Protein AF-A0A2E8F1A1-F1 (afdb_monomer)

pLDDT: mean 75.47, std 15.84, range [38.03, 94.19]

Structure (mmCIF, N/CA/C/O backbone):
data_AF-A0A2E8F1A1-F1
#
_entry.id   AF-A0A2E8F1A1-F1
#
loop_
_atom_site.group_PDB
_atom_site.id
_atom_site.type_symbol
_atom_site.label_atom_id
_atom_site.label_alt_id
_atom_site.label_comp_id
_atom_site.label_asym_id
_atom_site.label_entity_id
_atom_site.label_seq_id
_atom_site.pdbx_PDB_ins_code
_atom_site.Cartn_x
_atom_site.Cartn_y
_atom_site.Cartn_z
_atom_site.occupancy
_atom_site.B_iso_or_equiv
_atom_site.auth_seq_id
_atom_site.auth_comp_id
_atom_site.auth_asym_id
_atom_site.auth_atom_id
_atom_site.pdbx_PDB_model_num
ATOM 1 N N . MET A 1 1 ? 2.446 17.454 -1.932 1.00 48.09 1 MET A N 1
ATOM 2 C CA . MET A 1 1 ? 1.523 16.696 -2.803 1.00 48.09 1 MET A CA 1
ATOM 3 C C . MET A 1 1 ? 2.349 15.811 -3.716 1.00 48.09 1 MET A C 1
ATOM 5 O O . MET A 1 1 ? 3.146 16.348 -4.477 1.00 48.09 1 MET A O 1
ATOM 9 N N . ILE A 1 2 ? 2.208 14.488 -3.636 1.00 71.38 2 ILE A N 1
ATOM 10 C CA . ILE A 1 2 ? 2.856 13.612 -4.610 1.00 71.38 2 ILE A CA 1
ATOM 11 C C . ILE A 1 2 ? 2.017 13.597 -5.887 1.00 71.38 2 ILE A C 1
ATOM 13 O O . ILE A 1 2 ? 0.929 13.029 -5.930 1.00 71.38 2 ILE A O 1
ATOM 17 N N . LYS A 1 3 ? 2.524 14.282 -6.915 1.00 78.81 3 LYS A N 1
ATOM 18 C CA . LYS A 1 3 ? 1.825 14.510 -8.184 1.00 78.81 3 LYS A CA 1
ATOM 19 C C . LYS A 1 3 ? 1.466 13.197 -8.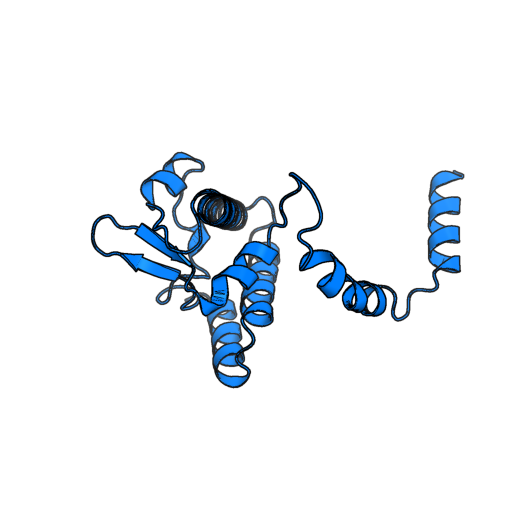895 1.00 78.81 3 LYS A C 1
ATOM 21 O O . LYS A 1 3 ? 0.325 13.023 -9.296 1.00 78.81 3 LYS A O 1
ATOM 26 N N . TYR A 1 4 ? 2.402 12.248 -8.950 1.00 82.19 4 TYR A N 1
ATOM 27 C CA . TYR A 1 4 ? 2.217 11.011 -9.712 1.00 82.19 4 TYR A CA 1
ATOM 28 C C . TYR A 1 4 ? 1.079 10.133 -9.176 1.00 82.19 4 TYR A C 1
ATOM 30 O O . TYR A 1 4 ? 0.279 9.619 -9.947 1.00 82.19 4 TYR A O 1
ATOM 38 N N . ALA A 1 5 ? 0.964 9.998 -7.854 1.00 85.50 5 ALA A N 1
ATOM 39 C CA . ALA A 1 5 ? -0.029 9.115 -7.253 1.00 85.50 5 ALA A CA 1
ATOM 40 C C . ALA A 1 5 ? -1.456 9.640 -7.498 1.00 85.50 5 ALA A C 1
ATOM 42 O O . ALA A 1 5 ? -2.363 8.880 -7.831 1.00 85.50 5 ALA A O 1
ATOM 43 N N . ARG A 1 6 ? -1.618 10.969 -7.493 1.00 86.31 6 ARG A N 1
ATOM 44 C CA . ARG A 1 6 ? -2.855 11.634 -7.915 1.00 86.31 6 ARG A CA 1
ATOM 45 C C . ARG 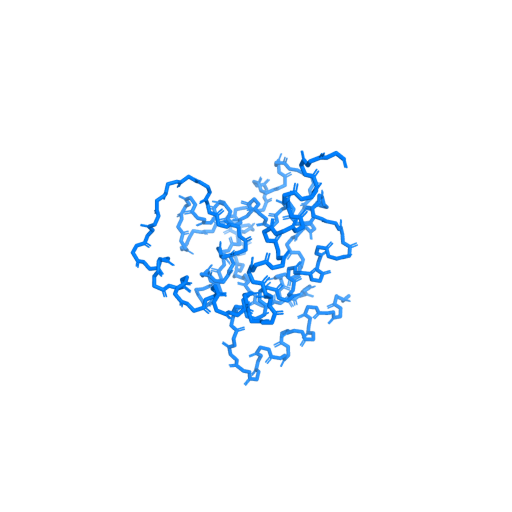A 1 6 ? -3.165 11.426 -9.395 1.00 86.31 6 ARG A C 1
ATOM 47 O O . ARG A 1 6 ? -4.320 11.193 -9.734 1.00 86.31 6 ARG A O 1
ATOM 54 N N . ASP A 1 7 ? -2.168 11.537 -10.266 1.00 88.75 7 ASP A N 1
ATOM 55 C CA . ASP A 1 7 ? -2.364 11.362 -11.709 1.00 88.75 7 ASP A CA 1
ATOM 56 C C . ASP A 1 7 ? -2.829 9.927 -12.026 1.00 88.75 7 ASP A C 1
ATOM 58 O O . ASP A 1 7 ? -3.775 9.727 -12.798 1.00 88.75 7 ASP A O 1
ATOM 62 N N . PHE A 1 8 ? -2.256 8.929 -11.345 1.00 89.69 8 PHE A N 1
ATOM 63 C CA . PHE A 1 8 ? -2.721 7.544 -11.432 1.00 89.69 8 PHE A CA 1
ATOM 64 C C . PHE A 1 8 ? -4.117 7.359 -10.831 1.00 89.69 8 PHE A C 1
ATOM 66 O O . PHE A 1 8 ? -4.954 6.708 -11.451 1.00 89.69 8 PHE A O 1
ATOM 73 N N . TRP A 1 9 ? -4.425 7.992 -9.694 1.00 89.69 9 TRP A N 1
ATOM 74 C CA . TRP A 1 9 ? -5.769 7.953 -9.104 1.00 89.69 9 TRP A CA 1
ATOM 75 C C . TRP A 1 9 ? -6.845 8.540 -10.028 1.00 89.69 9 TRP A C 1
ATOM 77 O O . TRP A 1 9 ? -7.931 7.982 -10.182 1.00 89.69 9 TRP A O 1
ATOM 87 N N . ASN A 1 10 ? -6.545 9.658 -10.688 1.00 88.56 10 ASN A N 1
ATOM 88 C CA . ASN A 1 10 ? -7.447 10.271 -11.661 1.00 88.56 10 ASN A CA 1
ATOM 89 C C . ASN A 1 10 ? -7.690 9.366 -12.876 1.00 88.56 10 ASN A C 1
ATOM 91 O O . ASN A 1 10 ? -8.755 9.433 -13.487 1.00 88.56 10 ASN A O 1
ATOM 95 N N . THR A 1 11 ? -6.706 8.540 -13.232 1.00 87.19 11 THR A N 1
ATOM 96 C CA . THR A 1 11 ? -6.842 7.530 -14.288 1.00 87.19 11 THR A CA 1
ATOM 97 C C . THR A 1 11 ? -7.717 6.371 -13.811 1.00 87.19 11 THR A C 1
ATOM 99 O O . THR A 1 11 ? -8.697 6.059 -14.481 1.00 87.19 11 THR A O 1
ATOM 102 N N . TYR A 1 12 ? -7.451 5.842 -12.611 1.00 89.00 12 TYR A N 1
ATOM 103 C CA . TYR A 1 12 ? -8.285 4.829 -11.951 1.00 89.00 12 TYR A CA 1
ATOM 104 C C . TYR A 1 12 ? -9.751 5.246 -11.860 1.00 89.00 12 TYR A C 1
ATOM 106 O O . TYR A 1 12 ? -10.652 4.475 -12.160 1.00 89.00 12 TYR A O 1
ATOM 114 N N . SER A 1 13 ? -10.006 6.505 -11.506 1.00 86.94 13 SER A N 1
ATOM 115 C CA . SER A 1 13 ? -11.368 7.026 -11.348 1.00 86.94 13 SER A CA 1
ATOM 116 C C . SER A 1 13 ? -12.169 7.019 -12.661 1.00 86.94 13 SER A C 1
ATOM 118 O O . SER A 1 13 ? -13.380 7.219 -12.635 1.00 86.94 13 SER A O 1
ATOM 120 N N . LYS A 1 14 ? -11.501 6.816 -13.806 1.00 88.12 14 LYS A N 1
ATOM 121 C CA . LYS A 1 14 ? -12.116 6.694 -15.133 1.00 88.12 14 LYS A CA 1
ATOM 122 C C . LYS A 1 14 ? -12.258 5.243 -15.593 1.00 88.12 14 LYS A C 1
ATOM 124 O O . LYS A 1 14 ? -13.255 4.937 -16.234 1.00 88.12 14 LYS A O 1
ATOM 129 N N . ASP A 1 15 ? -11.264 4.388 -15.334 1.00 89.75 15 ASP A N 1
ATOM 130 C CA . ASP A 1 15 ? -11.215 3.013 -15.860 1.00 89.75 15 ASP A CA 1
ATOM 131 C C . ASP A 1 15 ? -11.569 1.919 -14.834 1.00 89.75 15 ASP A C 1
ATOM 133 O O . ASP A 1 15 ? -11.934 0.814 -15.232 1.00 89.75 15 ASP A O 1
ATOM 137 N N . GLY A 1 16 ? -11.523 2.222 -13.534 1.00 88.81 16 GLY A N 1
ATOM 138 C CA . GLY A 1 16 ? -11.826 1.297 -12.442 1.00 88.81 16 GLY A CA 1
ATOM 139 C C . GLY A 1 16 ? -10.784 0.192 -12.241 1.00 88.81 16 GLY A C 1
ATOM 140 O O . GLY A 1 16 ? -11.063 -0.786 -11.547 1.00 88.81 16 GLY A O 1
ATOM 141 N N . ASP A 1 17 ? -9.589 0.305 -12.832 1.00 90.75 17 ASP A N 1
ATOM 142 C CA . ASP A 1 17 ? -8.577 -0.754 -12.769 1.00 90.75 17 ASP A CA 1
ATOM 143 C C . ASP A 1 17 ? -7.664 -0.608 -11.539 1.00 90.75 17 ASP A C 1
ATOM 145 O O . ASP A 1 17 ? -6.643 0.092 -11.543 1.00 90.75 17 ASP A O 1
ATOM 149 N N . ALA A 1 18 ? -8.034 -1.311 -10.468 1.00 90.62 18 ALA A N 1
ATOM 150 C CA . ALA A 1 18 ? -7.290 -1.346 -9.212 1.00 90.62 18 ALA A CA 1
ATOM 151 C C . ALA A 1 18 ? -5.851 -1.869 -9.378 1.00 90.62 18 ALA A C 1
ATOM 153 O O . ALA A 1 18 ? -4.940 -1.389 -8.701 1.00 90.62 18 ALA A O 1
ATOM 154 N N . TYR A 1 19 ? -5.621 -2.826 -10.285 1.00 90.25 19 TYR A N 1
ATOM 155 C CA . TYR A 1 19 ? -4.287 -3.377 -10.530 1.00 90.25 19 TYR A CA 1
ATOM 156 C C . TYR A 1 19 ? -3.391 -2.344 -11.181 1.00 90.25 19 TYR A C 1
ATOM 158 O O . TYR A 1 19 ? -2.277 -2.115 -10.719 1.00 90.25 19 TYR A O 1
ATOM 166 N N . LYS A 1 20 ? -3.893 -1.686 -12.222 1.00 89.12 20 LYS A N 1
ATOM 167 C CA . LYS A 1 20 ? -3.153 -0.640 -12.917 1.00 89.12 20 LYS A CA 1
ATOM 168 C C . LYS A 1 20 ? -2.781 0.503 -11.977 1.00 89.12 20 LYS A C 1
ATOM 170 O O . LYS A 1 20 ? -1.625 0.908 -11.962 1.00 89.12 20 LYS A O 1
ATOM 175 N N . LEU A 1 21 ? -3.715 0.970 -11.142 1.00 91.06 21 LEU A N 1
ATOM 176 C CA . LEU A 1 21 ? -3.426 1.989 -10.130 1.00 91.06 21 LEU A CA 1
ATOM 177 C C . LEU A 1 21 ? -2.285 1.559 -9.204 1.00 91.06 21 LEU A C 1
ATOM 179 O O . LEU A 1 21 ? -1.304 2.282 -9.042 1.00 91.06 21 LEU A O 1
ATOM 183 N N . VAL A 1 22 ? -2.438 0.394 -8.574 1.00 92.19 22 VAL A N 1
ATOM 184 C CA . VAL A 1 22 ? -1.512 -0.080 -7.545 1.00 92.19 22 VAL A CA 1
ATOM 185 C C . VAL A 1 22 ? -0.129 -0.362 -8.135 1.00 92.19 22 VAL A C 1
ATOM 187 O O . VAL A 1 22 ? 0.875 0.066 -7.573 1.00 92.19 22 VAL A O 1
ATOM 190 N N . HIS A 1 23 ? -0.045 -1.010 -9.295 1.00 89.94 23 HIS A N 1
ATOM 191 C CA . HIS A 1 23 ? 1.244 -1.275 -9.937 1.00 89.94 23 HIS A CA 1
ATOM 192 C C . HIS A 1 23 ? 1.924 0.018 -10.390 1.00 89.94 23 HIS A C 1
ATOM 194 O O . HIS A 1 23 ? 3.075 0.239 -10.033 1.00 89.94 23 HIS A O 1
ATOM 200 N N . SER A 1 24 ? 1.213 0.937 -11.051 1.00 89.62 24 SER A N 1
ATOM 201 C CA . SER A 1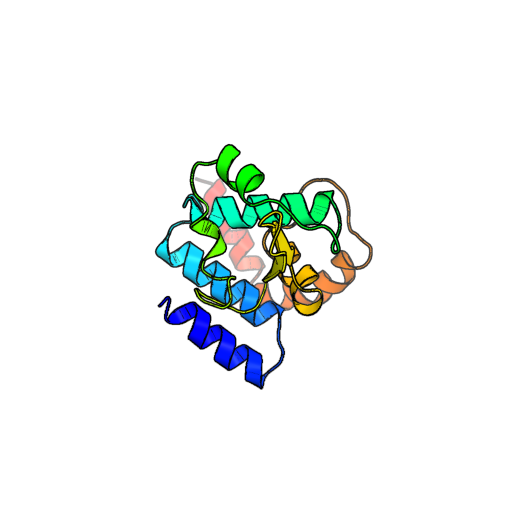 24 ? 1.822 2.190 -11.520 1.00 89.62 24 SER A CA 1
ATOM 202 C C . SER A 1 24 ? 2.294 3.103 -10.383 1.00 89.62 24 SER A C 1
ATOM 204 O O . SER A 1 24 ? 3.357 3.719 -10.476 1.00 89.62 24 SER A O 1
ATOM 206 N N . VAL A 1 25 ? 1.539 3.186 -9.281 1.00 90.69 25 VAL A N 1
ATOM 207 C CA . VAL A 1 25 ? 1.957 3.959 -8.100 1.00 90.69 25 VAL A CA 1
ATOM 208 C C . VAL A 1 25 ? 3.180 3.319 -7.434 1.00 90.69 25 VAL A C 1
ATOM 210 O O . VAL A 1 25 ? 4.089 4.043 -7.020 1.00 90.69 25 VAL A O 1
ATOM 213 N N . HIS A 1 26 ? 3.230 1.986 -7.345 1.00 89.06 26 HIS A N 1
ATOM 214 C CA . HIS A 1 26 ? 4.366 1.269 -6.770 1.00 89.06 26 HIS A CA 1
ATOM 215 C C . HIS A 1 26 ? 5.628 1.385 -7.638 1.00 89.06 26 HIS A C 1
ATOM 217 O O . HIS A 1 26 ? 6.690 1.722 -7.119 1.00 89.06 26 HIS A O 1
ATOM 223 N N . GLU A 1 27 ? 5.520 1.182 -8.951 1.00 88.69 27 GLU A N 1
ATOM 224 C CA . GLU A 1 27 ? 6.631 1.321 -9.903 1.00 88.69 27 GLU A CA 1
ATOM 225 C C . GLU A 1 27 ? 7.246 2.724 -9.853 1.00 88.69 27 GLU A C 1
ATOM 227 O O . GLU A 1 27 ? 8.464 2.877 -9.762 1.00 88.69 27 GLU A O 1
ATOM 232 N N . GLU A 1 28 ? 6.418 3.769 -9.844 1.00 88.69 28 GLU A N 1
ATOM 233 C CA . GLU A 1 28 ? 6.902 5.149 -9.778 1.00 88.69 28 GLU A CA 1
ATOM 234 C C . GLU A 1 28 ? 7.530 5.482 -8.415 1.00 88.69 28 GLU A C 1
ATOM 236 O O . GLU A 1 28 ? 8.492 6.256 -8.345 1.00 88.69 28 GLU A O 1
ATOM 241 N N . LEU A 1 29 ? 7.032 4.885 -7.327 1.00 85.38 29 LEU A N 1
ATOM 242 C CA . LEU A 1 29 ? 7.671 4.984 -6.018 1.00 85.38 29 LEU A CA 1
ATOM 243 C C . LEU A 1 29 ? 9.058 4.335 -6.034 1.00 85.38 29 LEU A C 1
ATOM 245 O O . LEU A 1 29 ? 10.024 4.968 -5.603 1.00 85.38 29 LEU A O 1
ATOM 249 N N . VAL A 1 30 ? 9.155 3.100 -6.527 1.00 85.12 30 VAL A N 1
ATOM 250 C CA . VAL A 1 30 ? 10.407 2.343 -6.641 1.00 85.12 30 VAL A CA 1
ATOM 251 C C . VAL A 1 30 ? 11.410 3.105 -7.501 1.00 85.12 30 VAL A C 1
ATOM 253 O O . VAL A 1 30 ? 12.547 3.313 -7.084 1.00 85.12 30 VAL A O 1
ATOM 256 N N . ARG A 1 31 ? 10.976 3.641 -8.645 1.00 85.25 31 ARG A N 1
ATOM 257 C CA . ARG A 1 31 ? 11.814 4.454 -9.537 1.00 85.25 31 ARG A CA 1
ATOM 258 C C . ARG A 1 31 ? 12.404 5.686 -8.844 1.00 85.25 31 ARG A C 1
ATOM 260 O O . ARG A 1 31 ? 13.507 6.109 -9.176 1.00 85.25 31 ARG A O 1
ATOM 267 N N . ARG A 1 32 ? 11.672 6.294 -7.903 1.00 83.88 32 ARG A N 1
ATOM 268 C CA . ARG A 1 32 ? 12.099 7.512 -7.187 1.00 83.88 32 ARG A CA 1
ATOM 269 C C . ARG A 1 32 ? 12.915 7.241 -5.934 1.00 83.88 32 ARG A C 1
ATOM 271 O O . ARG A 1 32 ? 13.779 8.043 -5.596 1.00 83.88 32 ARG A O 1
ATO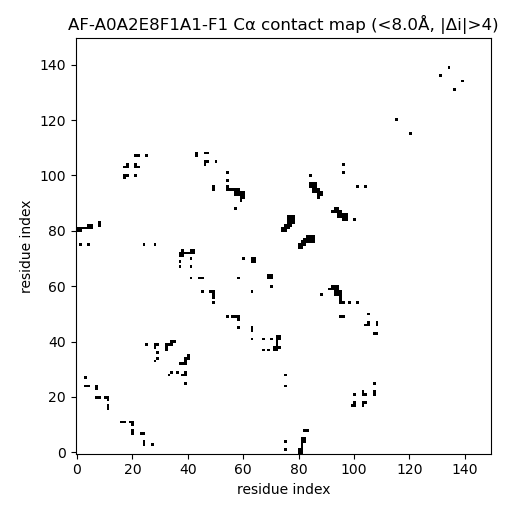M 278 N N . CYS A 1 33 ? 12.568 6.194 -5.196 1.00 78.44 33 CYS A N 1
ATOM 279 C CA . CYS A 1 33 ? 13.094 5.940 -3.857 1.00 78.44 33 CYS A CA 1
ATOM 280 C C . CYS A 1 33 ? 14.035 4.731 -3.793 1.00 78.44 33 CYS A C 1
ATOM 282 O O . CYS A 1 33 ? 14.635 4.511 -2.742 1.00 78.44 33 CYS A O 1
ATOM 284 N N . GLY A 1 34 ? 14.151 3.970 -4.881 1.00 77.31 34 GLY A N 1
ATOM 285 C CA . GLY A 1 34 ? 14.804 2.667 -4.915 1.00 77.31 34 GLY A CA 1
ATOM 286 C C . GLY A 1 34 ? 13.945 1.572 -4.277 1.00 77.31 34 GLY A C 1
ATOM 287 O O . GLY A 1 34 ? 13.144 1.833 -3.375 1.00 77.31 34 GLY A O 1
ATOM 288 N N . GLU A 1 35 ? 14.144 0.330 -4.720 1.00 72.62 35 GLU A N 1
ATOM 289 C CA . GLU A 1 35 ? 13.517 -0.866 -4.129 1.00 72.62 35 GLU A CA 1
ATOM 290 C C . GLU A 1 35 ? 13.887 -1.023 -2.649 1.00 72.62 35 GLU A C 1
ATOM 292 O O . GLU A 1 35 ? 13.063 -1.381 -1.810 1.00 72.62 35 GLU A O 1
ATOM 297 N N . ASP A 1 36 ? 15.114 -0.638 -2.299 1.00 72.31 36 ASP A N 1
ATOM 298 C CA . ASP A 1 36 ? 15.612 -0.665 -0.930 1.00 72.31 36 ASP A CA 1
ATOM 299 C C . ASP A 1 36 ? 15.180 0.523 -0.065 1.00 72.31 36 ASP A C 1
ATOM 301 O O . ASP A 1 36 ? 15.515 0.570 1.129 1.00 72.31 36 ASP A O 1
ATOM 305 N N . GLY A 1 37 ? 14.432 1.465 -0.640 1.00 72.44 37 GLY A N 1
ATOM 306 C CA . GLY A 1 37 ? 13.948 2.649 0.046 1.00 72.44 37 GLY A CA 1
ATOM 307 C C . GLY A 1 37 ? 13.014 2.306 1.207 1.00 72.44 37 GLY A C 1
ATOM 308 O O . GLY A 1 37 ? 12.224 1.360 1.157 1.00 72.44 37 GLY A O 1
ATOM 309 N N . LEU A 1 38 ? 13.047 3.135 2.256 1.00 75.19 38 LEU A N 1
ATOM 310 C CA . LEU A 1 38 ? 12.178 2.986 3.435 1.00 75.19 38 LEU A CA 1
ATOM 311 C C . LEU A 1 38 ? 10.690 2.912 3.060 1.00 75.19 38 LEU A C 1
ATOM 313 O O . LEU A 1 38 ? 9.915 2.244 3.740 1.00 75.19 38 LEU A O 1
ATOM 317 N N . ASN A 1 39 ? 10.301 3.566 1.961 1.00 78.31 39 ASN A N 1
ATOM 318 C CA . ASN A 1 39 ? 8.919 3.579 1.509 1.00 78.31 39 ASN A CA 1
ATOM 319 C C . ASN A 1 39 ? 8.472 2.230 0.940 1.00 78.31 39 ASN A C 1
ATOM 321 O O . ASN A 1 39 ? 7.466 1.692 1.396 1.00 78.31 39 ASN A O 1
ATOM 325 N N . ALA A 1 40 ? 9.245 1.663 0.011 1.00 78.12 40 ALA A N 1
ATOM 326 C CA . ALA A 1 40 ? 8.958 0.361 -0.586 1.00 78.12 40 ALA A CA 1
ATOM 327 C C . ALA A 1 40 ? 8.922 -0.741 0.487 1.00 78.12 40 ALA A C 1
ATOM 329 O O . ALA A 1 40 ? 7.942 -1.476 0.591 1.00 78.12 40 ALA A O 1
ATOM 330 N N . LYS A 1 41 ? 9.912 -0.754 1.391 1.00 78.81 41 LYS A N 1
ATOM 331 C CA . LYS A 1 41 ? 9.987 -1.710 2.512 1.00 78.81 41 LYS A CA 1
ATOM 332 C C . LYS A 1 41 ? 8.807 -1.613 3.482 1.00 78.81 41 LYS A C 1
ATOM 334 O O . LYS A 1 41 ? 8.354 -2.629 4.004 1.00 78.81 41 LYS A O 1
ATOM 339 N N . ALA A 1 42 ? 8.312 -0.407 3.757 1.00 81.44 42 ALA A N 1
ATOM 340 C CA . ALA A 1 42 ? 7.154 -0.229 4.631 1.00 81.44 42 ALA A CA 1
ATOM 341 C C . ALA A 1 42 ? 5.853 -0.715 3.975 1.00 81.44 42 ALA A C 1
ATOM 343 O O . ALA A 1 42 ? 5.013 -1.299 4.658 1.00 81.44 42 ALA A O 1
ATOM 344 N N . ILE A 1 43 ? 5.688 -0.498 2.665 1.00 86.69 43 ILE A N 1
ATOM 345 C CA . ILE A 1 43 ? 4.532 -1.002 1.909 1.00 86.69 43 ILE A CA 1
ATOM 346 C C . ILE A 1 43 ? 4.567 -2.527 1.869 1.00 86.69 43 ILE A C 1
ATOM 348 O O . ILE A 1 43 ? 3.558 -3.161 2.165 1.00 86.69 43 ILE A O 1
ATOM 352 N N . GLU A 1 44 ? 5.727 -3.113 1.579 1.00 85.88 44 GLU A N 1
ATOM 353 C CA . GLU A 1 44 ? 5.918 -4.561 1.597 1.00 85.88 44 GLU A CA 1
ATOM 354 C C . GLU A 1 44 ? 5.547 -5.161 2.957 1.00 85.88 44 GLU A C 1
ATOM 356 O O . GLU A 1 44 ? 4.746 -6.096 3.030 1.00 85.88 44 GLU A O 1
ATOM 361 N N . LEU A 1 45 ? 6.082 -4.603 4.050 1.00 84.50 45 LEU A N 1
ATOM 362 C CA . LEU A 1 45 ? 5.767 -5.054 5.404 1.00 84.50 45 LEU A CA 1
ATOM 363 C C . LEU A 1 45 ? 4.263 -4.973 5.684 1.00 84.50 45 LEU A C 1
ATOM 365 O O . LEU A 1 45 ? 3.678 -5.919 6.208 1.00 84.50 45 LEU A O 1
ATOM 369 N N . PHE A 1 46 ? 3.630 -3.862 5.310 1.00 87.62 46 PHE A N 1
ATOM 370 C CA . PHE A 1 46 ? 2.198 -3.673 5.494 1.00 87.62 46 PHE A CA 1
ATOM 371 C C . PHE A 1 46 ? 1.377 -4.710 4.714 1.00 87.62 46 PHE A C 1
ATOM 373 O O . PHE A 1 46 ? 0.464 -5.313 5.276 1.00 87.62 46 PHE A O 1
ATOM 380 N N . VAL A 1 47 ? 1.728 -4.983 3.453 1.00 89.38 47 VAL A N 1
ATOM 381 C CA . VAL A 1 47 ? 1.064 -6.014 2.638 1.00 89.38 47 VAL A CA 1
ATOM 382 C C . VAL A 1 47 ? 1.267 -7.408 3.233 1.00 89.38 47 VAL A C 1
ATOM 384 O O . VAL A 1 47 ? 0.316 -8.188 3.297 1.00 89.38 47 VAL A O 1
ATOM 387 N N . ARG A 1 48 ? 2.469 -7.727 3.728 1.00 86.44 48 ARG A N 1
ATOM 388 C CA . ARG A 1 48 ? 2.747 -9.005 4.406 1.00 86.44 48 ARG A CA 1
ATOM 389 C C . ARG A 1 48 ? 1.906 -9.170 5.676 1.00 86.44 48 ARG A C 1
ATOM 391 O O . ARG A 1 48 ? 1.309 -10.228 5.870 1.00 86.44 48 ARG A O 1
ATOM 398 N N . LEU A 1 49 ? 1.797 -8.127 6.503 1.00 86.50 49 LEU A N 1
ATOM 399 C CA . LEU A 1 49 ? 0.936 -8.126 7.692 1.00 86.50 49 LEU A CA 1
ATOM 400 C C . LEU A 1 49 ? -0.545 -8.296 7.315 1.00 86.50 49 LEU A C 1
ATOM 402 O O . LEU A 1 49 ? -1.245 -9.103 7.928 1.00 86.50 49 LEU A O 1
ATOM 406 N N . ALA A 1 50 ? -1.011 -7.601 6.274 1.00 89.12 50 ALA A N 1
ATOM 407 C CA . ALA A 1 50 ? -2.388 -7.699 5.785 1.00 89.12 50 ALA A CA 1
ATOM 408 C C . ALA A 1 50 ? -2.711 -9.085 5.206 1.00 89.12 50 ALA A C 1
ATOM 410 O O . ALA A 1 50 ? -3.837 -9.567 5.334 1.00 89.12 50 ALA A O 1
ATOM 411 N N . ARG A 1 51 ? -1.726 -9.750 4.591 1.00 86.38 51 ARG A N 1
ATOM 412 C CA . ARG A 1 51 ? -1.845 -11.139 4.136 1.00 86.38 51 ARG A CA 1
ATOM 413 C C . ARG A 1 51 ? -1.949 -12.101 5.316 1.00 86.38 51 ARG A C 1
ATOM 415 O O . ARG A 1 51 ? -2.857 -12.922 5.341 1.00 86.38 51 ARG A O 1
ATOM 422 N N . GLY A 1 52 ? -1.050 -11.987 6.294 1.00 83.75 52 GLY A N 1
ATOM 423 C CA . GLY A 1 52 ? -1.009 -12.896 7.445 1.00 83.75 52 GLY A CA 1
ATOM 424 C C . GLY A 1 52 ? -2.229 -12.788 8.366 1.00 83.75 52 GLY A C 1
ATOM 425 O O . GLY A 1 52 ? -2.638 -13.781 8.957 1.00 83.75 52 GLY A O 1
ATOM 426 N N . ARG A 1 53 ? -2.826 -11.596 8.477 1.00 83.44 53 ARG A N 1
ATOM 427 C CA . ARG A 1 53 ? -3.970 -11.325 9.370 1.00 83.44 53 ARG A CA 1
ATOM 428 C C . ARG A 1 53 ? -5.330 -11.318 8.680 1.00 83.44 53 ARG A C 1
ATOM 430 O O . ARG A 1 53 ? -6.351 -11.228 9.359 1.00 83.44 53 ARG A O 1
ATOM 437 N N . GLY A 1 54 ? -5.349 -11.370 7.352 1.00 81.31 54 GLY A N 1
ATOM 438 C CA . GLY A 1 54 ? -6.565 -11.326 6.550 1.00 81.31 54 GLY A CA 1
ATOM 439 C C . GLY A 1 54 ? -7.077 -9.915 6.240 1.00 81.31 54 GLY A C 1
ATOM 440 O O . GLY A 1 54 ? -6.787 -8.930 6.919 1.00 81.31 54 GLY A O 1
ATOM 441 N N . GLN A 1 55 ? -7.890 -9.842 5.185 1.00 84.62 55 GLN A N 1
ATOM 442 C CA . GLN A 1 55 ? -8.357 -8.616 4.522 1.00 84.62 55 GLN A CA 1
ATOM 443 C C . GLN A 1 55 ? -9.086 -7.611 5.421 1.00 84.62 55 GLN A C 1
ATOM 445 O O . GLN A 1 55 ? -9.040 -6.405 5.180 1.00 84.62 55 GLN A O 1
ATOM 450 N N . LYS A 1 56 ? -9.787 -8.089 6.449 1.00 88.00 56 LYS A N 1
ATOM 451 C CA . LYS A 1 56 ? -10.620 -7.239 7.312 1.00 88.00 56 LYS A CA 1
ATOM 452 C C . LYS A 1 56 ? -9.865 -6.662 8.507 1.00 88.00 56 LYS A C 1
ATOM 454 O O . LYS A 1 56 ? -10.441 -5.888 9.266 1.00 88.00 56 LYS A O 1
ATOM 459 N N . THR A 1 57 ? -8.594 -7.011 8.667 1.00 87.62 57 THR A N 1
ATOM 460 C CA . THR A 1 57 ? -7.832 -6.647 9.856 1.00 87.62 57 THR A CA 1
ATOM 461 C C . THR A 1 57 ? -7.167 -5.285 9.695 1.00 87.62 57 THR A C 1
ATOM 463 O O . THR A 1 57 ? -6.468 -5.022 8.717 1.00 87.62 57 THR A O 1
ATOM 466 N N . TYR A 1 58 ? -7.364 -4.424 10.691 1.00 90.44 58 TYR A N 1
ATOM 467 C CA . TYR A 1 58 ? -6.648 -3.161 10.810 1.00 90.44 58 TYR A CA 1
ATOM 468 C C . TYR A 1 58 ? -5.246 -3.392 11.387 1.00 90.44 58 TYR A C 1
ATOM 470 O O . TYR A 1 58 ? -5.061 -4.154 12.335 1.00 90.44 58 TYR A O 1
ATOM 478 N N . ILE A 1 59 ? -4.254 -2.723 10.806 1.00 88.19 59 ILE A N 1
ATOM 479 C CA . ILE A 1 59 ? -2.849 -2.789 11.209 1.00 88.19 59 ILE A CA 1
ATOM 480 C C . ILE A 1 59 ? -2.471 -1.454 11.841 1.00 88.19 59 ILE A C 1
ATOM 482 O O . ILE A 1 59 ? -2.621 -0.397 11.218 1.00 88.19 59 ILE A O 1
ATOM 486 N N . ASP A 1 60 ? -1.994 -1.500 13.084 1.00 85.12 60 ASP A N 1
ATOM 487 C CA . ASP A 1 60 ? -1.553 -0.311 13.808 1.00 85.12 60 ASP A CA 1
ATOM 488 C C . ASP A 1 60 ? -0.275 0.259 13.171 1.00 85.12 60 ASP A C 1
ATOM 490 O O . ASP A 1 60 ? 0.680 -0.458 12.867 1.00 85.12 60 ASP A O 1
ATOM 494 N N . MET A 1 61 ? -0.235 1.579 12.979 1.00 73.94 61 MET A N 1
ATOM 495 C CA . MET A 1 61 ? 0.962 2.248 12.473 1.00 73.94 61 MET A CA 1
ATOM 496 C C . MET A 1 61 ? 2.172 2.122 13.397 1.00 73.94 61 MET A C 1
ATOM 498 O O . MET A 1 61 ? 3.297 2.184 12.908 1.00 73.94 61 MET A O 1
ATOM 502 N N . VAL A 1 62 ? 1.976 1.994 14.708 1.00 70.56 62 VAL A N 1
ATOM 503 C CA . VAL A 1 62 ? 3.063 1.798 15.673 1.00 70.56 62 VAL A CA 1
ATOM 504 C C . VAL A 1 62 ? 3.823 0.513 15.354 1.00 70.56 62 VAL A C 1
ATOM 506 O O . VAL A 1 62 ? 5.051 0.529 15.354 1.00 70.56 62 VAL A O 1
ATOM 509 N N . GLU A 1 63 ? 3.118 -0.549 14.969 1.00 69.50 63 GLU A N 1
ATOM 510 C CA . GLU A 1 63 ? 3.725 -1.820 14.574 1.00 69.50 63 GLU A CA 1
ATOM 511 C C . GLU A 1 63 ? 4.582 -1.668 13.308 1.00 69.50 63 GLU A C 1
ATOM 513 O O . GLU A 1 63 ? 5.727 -2.114 13.260 1.00 69.50 63 GLU A O 1
ATOM 518 N N . VAL A 1 64 ? 4.079 -0.928 12.315 1.00 67.88 64 VAL A N 1
ATOM 519 C CA . VAL A 1 64 ? 4.827 -0.630 11.083 1.00 67.88 64 VAL A CA 1
ATOM 520 C C . VAL A 1 64 ? 6.060 0.245 11.372 1.00 67.88 64 VAL A C 1
ATOM 522 O O . VAL A 1 64 ? 7.118 0.047 10.771 1.00 67.88 64 VAL A O 1
ATOM 525 N N . LYS A 1 65 ? 5.966 1.198 12.318 1.00 65.19 65 LYS A N 1
ATOM 526 C CA . LYS A 1 65 ? 7.100 2.050 12.735 1.00 65.19 65 LYS A CA 1
ATOM 527 C C . LYS A 1 65 ? 8.190 1.266 13.448 1.00 65.19 65 LYS A C 1
ATOM 529 O O . LYS A 1 65 ? 9.365 1.506 13.171 1.00 65.19 65 LYS A O 1
ATOM 534 N N . GLN A 1 66 ? 7.806 0.383 14.369 1.00 56.72 66 GLN A N 1
ATOM 535 C CA . GLN A 1 66 ? 8.734 -0.352 15.228 1.00 56.72 66 GLN A CA 1
ATOM 536 C C . GLN A 1 66 ? 9.659 -1.276 14.431 1.00 56.72 66 GLN A C 1
ATOM 538 O O . GLN A 1 66 ? 10.774 -1.533 14.870 1.00 56.72 66 GLN A O 1
ATOM 543 N N . SER A 1 67 ? 9.253 -1.714 13.234 1.00 54.50 67 SER A N 1
ATOM 544 C CA . SER A 1 67 ? 10.100 -2.567 12.401 1.00 54.50 67 SER A CA 1
ATOM 545 C C . SER A 1 67 ? 11.197 -1.826 11.619 1.00 54.50 67 SER A C 1
ATOM 547 O O . SER A 1 67 ? 12.258 -2.419 11.447 1.00 54.50 67 SER A O 1
ATOM 549 N N . LYS A 1 68 ? 10.995 -0.586 11.116 1.00 53.00 68 LYS A N 1
ATOM 550 C CA . LYS A 1 68 ? 11.983 0.101 10.227 1.00 53.00 68 LYS A CA 1
ATOM 551 C C . LYS A 1 68 ? 12.033 1.648 10.264 1.00 53.00 68 LYS A C 1
ATOM 553 O O . LYS A 1 68 ? 12.653 2.256 9.396 1.00 53.00 68 LYS A O 1
ATOM 558 N N . GLY A 1 69 ? 11.441 2.312 11.261 1.00 46.78 69 GLY A N 1
ATOM 559 C CA . GLY A 1 69 ? 11.806 3.698 11.607 1.00 46.78 69 GLY A CA 1
ATOM 560 C C . GLY A 1 69 ? 11.011 4.850 10.975 1.00 46.78 69 GLY A C 1
ATOM 561 O O . GLY A 1 69 ? 11.328 6.002 11.258 1.00 46.78 69 GLY A O 1
ATOM 562 N N . THR A 1 70 ? 9.961 4.625 10.169 1.00 50.09 70 THR A N 1
ATOM 563 C CA . THR A 1 70 ? 9.080 5.734 9.727 1.00 50.09 70 THR A CA 1
ATOM 564 C C . THR A 1 70 ? 7.746 5.272 9.118 1.00 50.09 70 THR A C 1
ATOM 566 O O . THR A 1 70 ? 7.685 4.302 8.372 1.00 50.09 70 THR A O 1
ATOM 569 N N . THR A 1 71 ? 6.657 6.007 9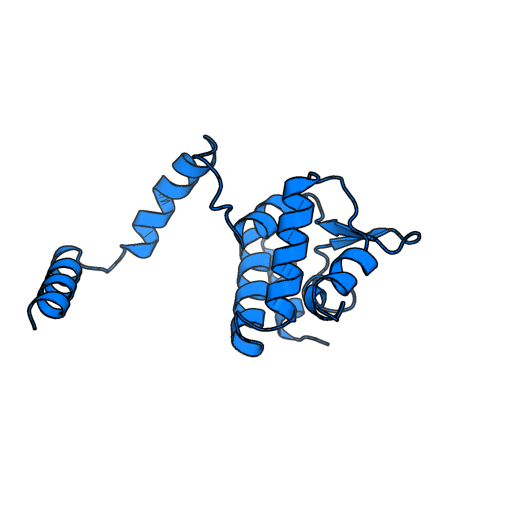.404 1.00 51.09 71 THR A N 1
ATOM 570 C CA . THR A 1 71 ? 5.331 5.870 8.748 1.00 51.09 71 THR A CA 1
ATOM 571 C C . THR A 1 71 ? 5.251 6.500 7.366 1.00 51.09 71 THR A C 1
ATOM 573 O O . THR A 1 71 ? 4.215 6.399 6.712 1.00 51.09 71 THR A O 1
ATOM 576 N N . GLY A 1 72 ? 6.314 7.180 6.931 1.00 57.56 72 GLY A N 1
ATOM 577 C CA . GLY A 1 72 ? 6.373 7.864 5.646 1.00 57.56 72 GLY A CA 1
ATOM 578 C C . GLY A 1 72 ? 6.106 6.928 4.474 1.00 57.56 72 GLY A C 1
ATOM 579 O O . GLY A 1 72 ? 5.544 7.367 3.485 1.00 57.56 72 GLY A O 1
ATOM 580 N N . GLY A 1 73 ? 6.387 5.631 4.599 1.00 66.25 73 GLY A N 1
ATOM 581 C CA . GLY A 1 73 ? 6.311 4.719 3.464 1.00 66.25 73 GLY A CA 1
ATOM 582 C C . GLY A 1 73 ? 4.937 4.432 2.879 1.00 66.25 73 GLY A C 1
ATOM 583 O O . GLY A 1 73 ? 4.849 4.121 1.697 1.00 66.25 73 GLY A O 1
ATOM 584 N N . LEU A 1 74 ? 3.859 4.616 3.643 1.00 77.06 74 LEU A N 1
ATOM 585 C CA . LEU A 1 74 ? 2.497 4.433 3.128 1.00 77.06 74 LEU A CA 1
ATOM 586 C C . LEU A 1 74 ? 1.944 5.680 2.427 1.00 77.06 74 LEU A C 1
ATOM 588 O O . LEU A 1 74 ? 0.794 5.663 1.993 1.00 77.06 74 LEU A O 1
ATOM 592 N N . TYR A 1 75 ? 2.731 6.757 2.309 1.00 77.25 75 TYR A N 1
ATOM 593 C CA . TYR A 1 75 ? 2.261 8.025 1.751 1.00 77.25 75 TYR A CA 1
ATOM 594 C C . TYR A 1 75 ? 1.531 7.887 0.403 1.00 77.25 75 TYR A C 1
ATOM 596 O O . TYR A 1 75 ? 0.512 8.566 0.255 1.00 77.25 75 TYR A O 1
ATOM 604 N N . PRO A 1 76 ? 1.963 7.038 -0.565 1.00 82.44 76 PRO A N 1
ATOM 605 C CA . PRO A 1 76 ? 1.317 6.989 -1.874 1.00 82.44 76 PRO A CA 1
ATOM 606 C C . PRO A 1 76 ? -0.109 6.433 -1.811 1.00 82.44 76 PRO A C 1
ATOM 608 O O . PRO A 1 76 ? -0.843 6.549 -2.781 1.00 82.44 76 PRO A O 1
ATOM 611 N N . TRP A 1 77 ? -0.505 5.846 -0.680 1.00 88.38 77 TRP A N 1
ATOM 612 C CA . TRP A 1 77 ? -1.752 5.098 -0.507 1.00 88.38 77 TRP A CA 1
ATOM 613 C C . TRP A 1 77 ? -2.736 5.752 0.460 1.00 88.38 77 TRP A C 1
ATOM 615 O O . TRP A 1 77 ? -3.813 5.210 0.710 1.00 88.38 77 TRP A O 1
ATOM 625 N N . LEU A 1 78 ? -2.356 6.889 1.048 1.00 81.88 78 LEU A N 1
ATOM 626 C CA . LEU A 1 78 ? -3.204 7.651 1.958 1.00 81.88 78 LEU A CA 1
ATOM 627 C C . LEU A 1 78 ? -3.943 8.739 1.183 1.00 81.88 78 LEU A C 1
ATOM 629 O O . LEU A 1 78 ? -3.313 9.486 0.444 1.00 81.88 78 LEU A O 1
ATOM 633 N N . LYS A 1 79 ? -5.254 8.886 1.400 1.00 73.62 79 LYS A N 1
ATOM 634 C CA . LYS A 1 79 ? -6.116 9.834 0.667 1.00 73.62 79 LYS A CA 1
ATOM 635 C C . LYS A 1 79 ? -5.561 11.262 0.604 1.00 73.62 79 LYS A C 1
ATOM 637 O O . LYS A 1 79 ? -5.592 11.903 -0.440 1.00 73.62 79 LYS A O 1
ATOM 642 N N . GLU A 1 80 ? -5.024 11.750 1.719 1.00 72.38 80 GLU A N 1
ATOM 643 C CA . GLU A 1 80 ? -4.419 13.086 1.817 1.00 72.38 80 GLU A CA 1
ATOM 644 C C . GLU A 1 80 ? -3.057 13.196 1.097 1.00 72.38 80 GLU A C 1
ATOM 646 O O . GLU A 1 80 ? -2.621 14.299 0.765 1.00 72.38 80 GLU A O 1
ATOM 651 N N . TRP A 1 81 ? -2.380 12.072 0.833 1.00 69.06 81 TRP A N 1
ATOM 652 C CA . TRP A 1 81 ? -0.958 12.034 0.469 1.00 69.06 81 TRP A CA 1
ATOM 653 C C . TRP A 1 81 ? -0.615 11.254 -0.811 1.00 69.06 81 TRP A C 1
ATOM 655 O O . TRP A 1 81 ? 0.486 11.458 -1.326 1.00 69.06 81 TRP A O 1
ATOM 665 N N . GLY A 1 82 ? -1.519 10.454 -1.390 1.00 70.62 82 GLY A N 1
ATOM 666 C CA . GLY A 1 82 ? -1.205 9.705 -2.607 1.00 70.62 82 GLY A CA 1
ATOM 667 C C . GLY A 1 82 ? -2.341 8.969 -3.325 1.00 70.62 82 GLY A C 1
ATOM 668 O O . GLY A 1 82 ? -2.422 9.093 -4.539 1.00 70.62 82 GLY A O 1
ATOM 669 N N . ALA A 1 83 ? -3.243 8.269 -2.642 1.00 80.56 83 ALA A N 1
ATOM 670 C CA . ALA A 1 83 ? -4.390 7.590 -3.260 1.00 80.56 83 ALA A CA 1
ATOM 671 C C . ALA A 1 83 ? -5.383 7.190 -2.166 1.00 80.56 83 ALA A C 1
ATOM 673 O O . ALA A 1 83 ? -4.998 7.092 -1.006 1.00 80.56 83 ALA A O 1
ATOM 674 N N . ASP A 1 84 ? -6.651 6.945 -2.488 1.00 88.06 84 ASP A N 1
ATOM 675 C CA . ASP A 1 84 ? -7.640 6.519 -1.489 1.00 88.06 84 ASP A CA 1
ATOM 676 C C . ASP A 1 84 ? -7.724 4.985 -1.416 1.00 88.06 84 ASP A C 1
ATOM 678 O O . ASP A 1 84 ? -8.784 4.404 -1.629 1.00 88.06 84 ASP A O 1
ATOM 682 N N . VAL A 1 85 ? -6.581 4.334 -1.166 1.00 91.56 85 VAL A N 1
ATOM 683 C CA . VAL A 1 85 ? -6.429 2.865 -1.211 1.00 91.56 85 VAL A CA 1
ATOM 684 C C . VAL A 1 85 ? -6.575 2.211 0.167 1.00 91.56 85 VAL A C 1
ATOM 686 O O . VAL A 1 85 ? -6.974 1.049 0.280 1.00 91.56 85 VAL A O 1
ATOM 689 N N . LEU A 1 86 ? -6.280 2.958 1.232 1.00 91.44 86 LEU A N 1
ATOM 690 C CA . LEU A 1 86 ? -6.360 2.489 2.614 1.00 91.44 86 LEU A CA 1
ATOM 691 C C . LEU A 1 86 ? -7.562 3.096 3.343 1.00 91.44 86 LEU A C 1
ATOM 693 O O . LEU A 1 86 ? -7.819 4.295 3.245 1.00 91.44 86 LEU A O 1
ATOM 697 N N . GLU A 1 87 ? -8.242 2.293 4.156 1.00 90.56 87 GLU A N 1
ATOM 698 C CA . GLU A 1 87 ? -9.200 2.787 5.145 1.00 90.56 87 GLU A CA 1
ATOM 699 C C . GLU A 1 87 ? -8.498 3.051 6.467 1.00 90.56 87 GLU A C 1
ATOM 701 O O . GLU A 1 87 ? -7.704 2.236 6.940 1.00 90.56 87 GLU A O 1
ATOM 706 N N . ARG A 1 88 ? -8.834 4.179 7.090 1.00 88.00 88 ARG A N 1
ATOM 707 C CA . ARG A 1 88 ? -8.292 4.587 8.383 1.00 88.00 88 ARG A CA 1
ATOM 708 C C . ARG A 1 88 ? -9.312 4.345 9.490 1.00 88.00 88 ARG A C 1
ATOM 710 O O . ARG A 1 88 ? -10.431 4.842 9.415 1.00 88.00 88 ARG A O 1
ATOM 717 N N . GLN A 1 89 ? -8.876 3.695 10.561 1.00 87.44 89 GLN A N 1
ATOM 718 C CA . GLN A 1 89 ? -9.548 3.697 11.855 1.00 87.44 89 GLN A CA 1
ATOM 719 C C . GLN A 1 89 ? -8.989 4.839 12.715 1.00 87.44 89 GLN A C 1
ATOM 721 O O . GLN A 1 89 ? -7.782 5.098 12.728 1.00 87.44 89 GLN A O 1
ATOM 726 N N . ALA A 1 90 ? -9.872 5.586 13.383 1.00 75.88 90 ALA A N 1
ATOM 727 C CA . ALA A 1 90 ? -9.480 6.782 14.126 1.00 75.88 90 ALA A CA 1
ATOM 728 C C . ALA A 1 90 ? -8.737 6.454 15.433 1.00 75.88 90 ALA A C 1
ATOM 730 O O . ALA A 1 90 ? -7.738 7.111 15.728 1.00 75.88 90 ALA A O 1
ATOM 731 N N . VAL A 1 91 ? -9.205 5.451 16.188 1.00 79.62 91 VAL A N 1
ATOM 732 C CA . VAL A 1 91 ? -8.631 5.036 17.479 1.00 79.62 91 VAL A CA 1
ATOM 733 C C . VAL A 1 91 ? -8.735 3.503 17.632 1.00 79.62 91 VAL A C 1
ATOM 735 O O . VAL A 1 91 ? -9.856 2.994 17.600 1.00 79.62 91 VAL A O 1
ATOM 738 N N . PRO A 1 92 ? -7.610 2.771 17.796 1.00 77.19 92 PRO A N 1
ATOM 739 C CA . PRO A 1 92 ? -6.237 3.237 17.577 1.00 77.19 92 PRO A CA 1
ATOM 740 C C . PRO A 1 92 ? -6.019 3.648 16.111 1.00 77.19 92 PRO A C 1
ATOM 742 O O . PRO A 1 92 ? -6.820 3.325 15.232 1.00 77.19 92 PRO A O 1
ATOM 745 N N . LYS A 1 93 ? -4.948 4.405 15.839 1.00 81.19 93 LYS A N 1
ATOM 746 C CA . LYS A 1 93 ? -4.636 4.868 14.479 1.00 81.19 93 LYS A CA 1
ATOM 747 C C . LYS A 1 93 ? -4.118 3.697 13.642 1.00 81.19 93 LYS A C 1
ATOM 749 O O . LYS A 1 93 ? -2.912 3.474 13.536 1.00 81.19 93 LYS A O 1
ATOM 754 N N . ALA A 1 94 ? -5.049 2.984 13.030 1.00 87.75 94 ALA A N 1
ATOM 755 C CA . ALA A 1 94 ? -4.785 1.777 12.272 1.00 87.75 94 ALA A CA 1
ATOM 756 C C . ALA A 1 94 ? -5.332 1.885 10.847 1.00 87.75 94 ALA A C 1
ATOM 758 O O . ALA A 1 94 ? -6.226 2.687 10.559 1.00 87.75 94 ALA A O 1
ATOM 759 N N . TYR A 1 95 ? -4.766 1.089 9.946 1.00 89.81 95 TYR A N 1
ATOM 760 C CA . TYR A 1 95 ? -5.113 1.101 8.531 1.00 89.81 95 TYR A CA 1
ATOM 761 C C . TYR A 1 95 ? -5.393 -0.308 8.040 1.00 89.81 95 TYR A C 1
ATOM 763 O O . TYR A 1 95 ? -4.700 -1.247 8.424 1.00 89.81 95 TYR A O 1
ATOM 771 N N . ARG A 1 96 ? -6.369 -0.445 7.147 1.00 92.25 96 ARG A N 1
ATOM 772 C CA . ARG A 1 96 ? -6.548 -1.653 6.336 1.00 92.25 96 ARG A CA 1
ATOM 773 C C . ARG A 1 96 ? -6.576 -1.280 4.863 1.00 92.25 96 ARG A C 1
ATOM 775 O O . ARG A 1 96 ? -6.908 -0.148 4.518 1.00 92.25 96 ARG A O 1
ATOM 782 N N . ILE A 1 97 ? -6.235 -2.222 3.996 1.00 93.69 97 ILE A N 1
ATOM 783 C CA . ILE A 1 97 ? -6.427 -2.053 2.553 1.00 93.69 97 ILE A CA 1
ATOM 784 C C . ILE A 1 97 ? -7.933 -2.131 2.289 1.00 93.69 97 ILE A C 1
ATOM 786 O O . ILE A 1 97 ? -8.594 -3.022 2.828 1.00 93.69 97 ILE A O 1
ATOM 790 N N . LYS A 1 98 ? -8.487 -1.207 1.497 1.00 94.19 98 LYS A N 1
ATOM 791 C CA . LYS A 1 98 ? -9.886 -1.320 1.066 1.00 94.19 98 LYS A CA 1
ATOM 792 C C . LYS A 1 98 ? -10.088 -2.608 0.285 1.00 94.19 98 LYS A C 1
ATOM 794 O O . LYS A 1 98 ? -9.183 -3.080 -0.403 1.00 94.19 98 LYS A O 1
ATOM 799 N N . ASP A 1 99 ? -11.303 -3.136 0.343 1.00 92.88 99 ASP A N 1
ATOM 800 C CA . ASP A 1 99 ? -11.606 -4.425 -0.270 1.00 92.88 99 ASP A CA 1
ATOM 801 C C . ASP A 1 99 ? -11.302 -4.434 -1.779 1.00 92.88 99 ASP A C 1
ATOM 803 O O . ASP A 1 99 ? -10.700 -5.385 -2.269 1.00 92.88 99 ASP A O 1
ATOM 807 N N . GLU A 1 100 ? -11.623 -3.339 -2.476 1.00 92.69 100 GLU A N 1
ATOM 808 C CA . GLU A 1 100 ? -11.406 -3.156 -3.921 1.00 92.69 100 GLU A CA 1
ATOM 809 C C . GLU A 1 100 ? -9.923 -3.212 -4.343 1.00 92.69 100 GLU A C 1
ATOM 811 O O . GLU A 1 100 ? -9.613 -3.592 -5.470 1.00 92.69 100 GLU A O 1
ATOM 816 N N . PHE A 1 101 ? -8.994 -2.883 -3.438 1.00 93.94 101 PHE A N 1
ATOM 817 C CA . PHE A 1 101 ? -7.556 -2.849 -3.726 1.00 93.94 101 PHE A CA 1
ATOM 818 C C . PHE A 1 101 ? -6.783 -4.005 -3.093 1.00 93.94 101 PHE A C 1
ATOM 820 O O . PHE A 1 101 ? -5.570 -4.095 -3.289 1.00 93.94 101 PHE A O 1
ATOM 827 N N . TYR A 1 102 ? -7.440 -4.883 -2.328 1.00 92.25 102 TYR A N 1
ATOM 828 C CA . TYR A 1 102 ? -6.754 -5.911 -1.545 1.00 92.25 102 TYR A CA 1
ATOM 829 C C . TYR A 1 102 ? -5.907 -6.830 -2.429 1.00 92.25 102 TYR A C 1
ATOM 831 O O . TYR A 1 102 ? -4.687 -6.900 -2.266 1.00 92.25 102 TYR A O 1
ATOM 839 N N . ASP A 1 103 ? -6.522 -7.454 -3.432 1.00 90.12 103 ASP A N 1
ATOM 840 C CA . ASP A 1 103 ? -5.814 -8.385 -4.312 1.00 90.12 103 ASP A CA 1
ATOM 841 C C . ASP A 1 103 ? -4.770 -7.685 -5.195 1.00 90.12 103 ASP A C 1
ATOM 843 O O . ASP A 1 103 ? -3.781 -8.303 -5.596 1.00 90.12 103 ASP A O 1
ATOM 847 N N . ALA A 1 104 ? -4.976 -6.404 -5.513 1.00 91.75 104 ALA A N 1
ATOM 848 C CA . ALA A 1 104 ? -4.015 -5.596 -6.257 1.00 91.75 104 ALA A CA 1
ATOM 849 C C . ALA A 1 104 ? -2.765 -5.316 -5.410 1.00 91.75 104 ALA A C 1
ATOM 851 O O . ALA A 1 104 ? -1.648 -5.578 -5.852 1.00 91.75 104 ALA A O 1
ATOM 852 N N . MET A 1 105 ? -2.942 -4.896 -4.159 1.00 92.50 105 MET A N 1
ATOM 853 C CA . MET A 1 105 ? -1.847 -4.670 -3.213 1.00 92.50 105 MET A CA 1
ATOM 854 C C . MET A 1 105 ? -1.088 -5.959 -2.890 1.00 92.50 105 MET A C 1
ATOM 856 O O . MET A 1 105 ? 0.140 -5.954 -2.852 1.00 92.50 105 MET A O 1
ATOM 860 N N . LEU A 1 106 ? -1.788 -7.085 -2.716 1.00 91.00 106 LEU A N 1
ATOM 861 C CA . LEU A 1 106 ? -1.147 -8.384 -2.488 1.00 91.00 106 LEU A CA 1
ATOM 862 C C . LEU A 1 106 ? -0.305 -8.838 -3.685 1.00 91.00 106 LEU A C 1
ATOM 864 O O . LEU A 1 106 ? 0.711 -9.503 -3.483 1.00 91.00 106 LEU A O 1
ATOM 868 N N . SER A 1 107 ? -0.706 -8.480 -4.906 1.00 90.88 107 SER A N 1
ATOM 869 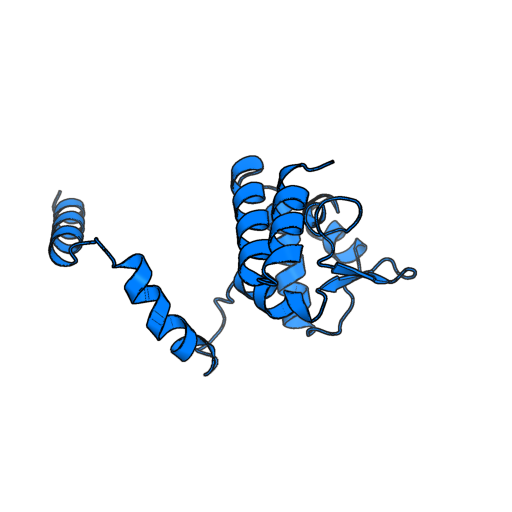C CA . SER A 1 107 ? 0.026 -8.850 -6.121 1.00 90.88 107 SER A CA 1
ATOM 870 C C . SER A 1 107 ? 1.372 -8.143 -6.287 1.00 90.88 107 SER A C 1
ATOM 872 O O . SER A 1 107 ? 2.186 -8.617 -7.071 1.00 90.88 107 SER A O 1
ATOM 874 N N . LEU A 1 108 ? 1.629 -7.061 -5.539 1.00 88.75 108 LEU A N 1
ATOM 875 C CA . LEU A 1 108 ? 2.932 -6.387 -5.532 1.00 88.75 108 LEU A CA 1
ATOM 876 C C . LEU A 1 108 ? 4.042 -7.258 -4.928 1.00 88.75 108 LEU A C 1
ATOM 878 O O . LEU A 1 108 ? 5.192 -7.155 -5.334 1.00 88.75 108 LEU A O 1
ATOM 882 N N . PHE A 1 109 ? 3.695 -8.110 -3.958 1.00 86.44 109 PHE A N 1
ATOM 883 C CA . PHE A 1 109 ? 4.657 -8.909 -3.191 1.00 86.44 109 PHE A CA 1
ATOM 884 C C . PHE A 1 109 ? 4.189 -10.363 -3.114 1.00 86.44 109 PHE A C 1
ATOM 886 O O . PHE A 1 109 ? 3.728 -10.796 -2.050 1.00 86.44 109 PHE A O 1
ATOM 893 N N . PRO A 1 110 ? 4.198 -11.121 -4.223 1.00 76.75 110 PRO A N 1
ATOM 894 C CA . PRO A 1 110 ? 3.805 -12.529 -4.209 1.00 76.75 110 PRO A CA 1
ATOM 895 C C . PRO A 1 110 ? 4.587 -13.294 -3.125 1.00 76.75 110 PRO A C 1
ATOM 897 O O . PRO A 1 110 ? 5.760 -13.032 -2.893 1.00 76.75 110 PRO A O 1
ATOM 900 N N . SER A 1 111 ? 3.911 -14.168 -2.373 1.00 66.94 111 SER A N 1
ATOM 901 C CA . SER A 1 111 ? 4.570 -14.951 -1.317 1.00 66.94 111 SER A CA 1
ATOM 902 C C . SER A 1 111 ? 5.413 -16.058 -1.942 1.00 66.94 111 SER A C 1
ATOM 904 O O . SER A 1 111 ? 4.873 -16.862 -2.695 1.00 66.94 111 SER A O 1
ATOM 906 N N . ASP A 1 112 ? 6.677 -16.169 -1.533 1.00 55.31 112 ASP A N 1
ATOM 907 C CA . ASP A 1 112 ? 7.539 -17.309 -1.890 1.00 55.31 112 ASP A CA 1
ATOM 908 C C . ASP A 1 112 ? 7.162 -18.591 -1.119 1.00 55.31 112 ASP A C 1
ATOM 910 O O . ASP A 1 112 ? 7.504 -19.706 -1.510 1.00 55.31 112 ASP A O 1
ATOM 914 N N . ALA A 1 113 ? 6.416 -18.454 -0.017 1.00 46.88 113 ALA A N 1
ATOM 915 C CA . ALA A 1 113 ? 5.980 -19.566 0.819 1.00 46.88 113 ALA A CA 1
ATOM 916 C C . ALA A 1 113 ? 4.677 -20.201 0.292 1.00 46.88 113 ALA A C 1
ATOM 918 O O . ALA A 1 113 ? 3.577 -19.789 0.658 1.00 46.88 113 ALA A O 1
ATOM 919 N N . ASN A 1 114 ? 4.871 -21.254 -0.506 1.00 39.78 114 ASN A N 1
ATOM 920 C CA . ASN A 1 114 ? 3.956 -22.334 -0.888 1.00 39.78 114 ASN A CA 1
ATOM 921 C C . ASN A 1 114 ? 2.864 -22.049 -1.927 1.00 39.78 114 ASN A C 1
ATOM 923 O O . ASN A 1 114 ? 1.815 -21.495 -1.625 1.00 39.78 114 ASN A O 1
ATOM 927 N N . GLY A 1 115 ? 3.091 -22.639 -3.110 1.00 39.81 115 GLY A N 1
ATOM 928 C CA . GLY A 1 115 ? 2.092 -23.405 -3.850 1.00 39.81 115 GLY A CA 1
ATOM 929 C C . GLY A 1 115 ? 0.940 -22.593 -4.413 1.00 39.81 115 GLY A C 1
ATOM 930 O O . GLY A 1 115 ? 0.039 -22.203 -3.685 1.00 39.81 115 GLY A O 1
ATOM 931 N N . VAL A 1 116 ? 0.955 -22.423 -5.737 1.00 44.12 116 VAL A N 1
ATOM 932 C CA . VAL A 1 116 ? -0.228 -22.363 -6.608 1.00 44.12 116 VAL A CA 1
ATOM 933 C C . VAL A 1 116 ? -1.538 -22.423 -5.816 1.00 44.12 116 VAL A C 1
ATOM 935 O O . VAL A 1 116 ? -2.105 -23.488 -5.578 1.00 44.12 116 VAL A O 1
ATOM 938 N N . THR A 1 117 ? -2.051 -21.264 -5.416 1.00 38.03 117 THR A N 1
ATOM 939 C CA . THR A 1 117 ? -3.491 -21.164 -5.244 1.00 38.03 117 THR A CA 1
ATOM 940 C C . THR A 1 117 ? -4.073 -21.423 -6.628 1.00 38.03 117 THR A C 1
ATOM 942 O O . THR A 1 117 ? -3.554 -20.936 -7.635 1.00 38.03 117 THR A O 1
ATOM 945 N N . THR A 1 118 ? -5.126 -22.226 -6.727 1.00 43.03 118 THR A N 1
ATOM 946 C CA . THR A 1 118 ? -5.763 -22.614 -8.000 1.00 43.03 118 THR A CA 1
ATOM 947 C C . THR A 1 118 ? -6.178 -21.395 -8.854 1.00 43.03 118 THR A C 1
ATOM 949 O O . THR A 1 118 ? -6.358 -21.506 -10.064 1.00 43.03 118 THR A O 1
ATOM 952 N N . GLN A 1 119 ? -6.229 -20.197 -8.256 1.00 46.38 119 GLN A N 1
ATOM 953 C CA . GLN A 1 119 ? -6.429 -18.904 -8.923 1.00 46.38 119 GLN A CA 1
ATOM 954 C C . GLN A 1 119 ? -5.158 -18.303 -9.577 1.00 46.38 119 GLN A C 1
ATOM 956 O O . GLN A 1 119 ? -5.270 -17.496 -10.499 1.00 46.38 119 GLN A O 1
ATOM 961 N N . GLY A 1 120 ? -3.953 -18.705 -9.161 1.00 42.34 120 GLY A N 1
ATOM 962 C CA . GLY A 1 120 ? -2.662 -18.236 -9.681 1.00 42.34 120 GLY A CA 1
ATOM 963 C C . GLY A 1 120 ? -2.262 -18.849 -11.029 1.00 42.34 120 GLY A C 1
ATOM 964 O O . GLY A 1 120 ? -1.863 -18.119 -11.935 1.00 42.34 120 GLY A O 1
ATOM 965 N N . ILE A 1 121 ? -2.444 -20.163 -11.231 1.00 46.66 121 ILE A N 1
ATOM 966 C CA . ILE A 1 121 ? -2.121 -20.810 -12.524 1.00 46.66 121 ILE A CA 1
ATOM 967 C C . ILE A 1 121 ? -3.035 -20.315 -13.655 1.00 46.66 121 ILE A C 1
ATOM 969 O O . ILE A 1 121 ? -2.570 -20.114 -14.779 1.00 46.66 121 ILE A O 1
ATOM 973 N N . MET A 1 122 ? -4.321 -20.066 -13.382 1.00 48.41 122 MET A N 1
ATOM 974 C CA . MET A 1 122 ? -5.234 -19.509 -14.390 1.00 48.41 122 MET A CA 1
ATOM 975 C C . MET A 1 122 ? -4.863 -18.070 -14.783 1.00 48.41 122 MET A C 1
ATOM 977 O O . MET A 1 122 ? -4.992 -17.718 -15.954 1.00 48.41 122 MET A O 1
ATOM 981 N N . ARG A 1 123 ? -4.326 -17.265 -13.852 1.00 45.94 123 ARG A N 1
ATOM 982 C CA . ARG A 1 123 ? -3.819 -15.908 -14.131 1.00 45.94 123 ARG A CA 1
ATOM 983 C C . ARG A 1 123 ? -2.507 -15.890 -14.922 1.00 45.94 123 ARG A C 1
ATOM 985 O O . ARG A 1 123 ? -2.286 -14.972 -15.710 1.00 45.94 123 ARG A O 1
ATOM 992 N N . LEU A 1 124 ? -1.663 -16.911 -14.772 1.00 52.09 124 LEU A N 1
ATOM 993 C CA . LEU A 1 124 ? -0.386 -17.027 -15.490 1.00 52.09 124 LEU A CA 1
ATOM 994 C C . LEU A 1 124 ? -0.536 -17.465 -16.957 1.00 52.09 124 LEU A C 1
ATOM 996 O O . LEU A 1 124 ? 0.340 -17.164 -17.768 1.00 52.09 124 LEU A O 1
ATOM 1000 N N . LYS A 1 125 ? -1.662 -18.090 -17.339 1.00 47.53 125 LYS A N 1
ATOM 1001 C CA . LYS A 1 125 ? -1.919 -18.541 -18.724 1.00 47.53 125 LYS A CA 1
ATOM 1002 C C . LYS A 1 125 ? -1.946 -17.413 -19.773 1.00 47.53 125 LYS A C 1
ATOM 1004 O O . LYS A 1 125 ? -1.825 -17.707 -20.959 1.00 47.53 125 LYS A O 1
ATOM 1009 N N . GLY A 1 126 ? -2.072 -16.145 -19.369 1.00 46.16 126 GLY A N 1
ATOM 1010 C CA . GLY A 1 126 ? -2.056 -14.985 -20.277 1.00 46.16 126 GLY A CA 1
ATOM 1011 C C . GLY A 1 126 ? -0.815 -14.090 -20.183 1.00 46.16 126 GLY A C 1
ATOM 1012 O O . GLY A 1 126 ? -0.485 -13.403 -21.149 1.00 46.16 126 GLY A O 1
ATOM 1013 N N . LEU A 1 127 ? -0.110 -14.097 -19.046 1.00 50.66 127 LEU A N 1
ATOM 1014 C CA . LEU A 1 127 ? 1.031 -13.204 -18.799 1.00 50.66 127 LEU A CA 1
ATOM 1015 C C . LEU A 1 127 ? 2.285 -13.654 -19.548 1.00 50.66 127 LEU A C 1
ATOM 1017 O O . LEU A 1 127 ? 2.948 -12.816 -20.152 1.00 50.66 127 LEU A O 1
ATOM 1021 N N . GLY A 1 128 ? 2.546 -14.964 -19.625 1.00 47.91 128 GLY A N 1
ATOM 1022 C CA . GLY A 1 128 ? 3.660 -15.488 -20.423 1.00 47.91 128 GLY A CA 1
ATOM 1023 C C . GLY A 1 128 ? 3.596 -15.007 -21.876 1.00 47.91 128 GLY A C 1
ATOM 1024 O O . GLY A 1 128 ? 4.569 -14.485 -22.404 1.00 47.91 128 GLY A O 1
ATOM 1025 N N . LYS A 1 129 ? 2.416 -15.043 -22.504 1.00 49.72 129 LYS A N 1
ATOM 1026 C CA . LYS A 1 129 ? 2.255 -14.602 -23.897 1.00 49.72 129 LYS A CA 1
ATOM 1027 C C . LYS A 1 129 ? 2.552 -13.107 -24.106 1.00 49.72 129 LYS A C 1
ATOM 1029 O O . LYS A 1 129 ? 2.932 -12.735 -25.207 1.00 49.72 129 LYS A O 1
ATOM 1034 N N . ARG A 1 130 ? 2.387 -12.260 -23.079 1.00 51.19 130 ARG A N 1
ATOM 1035 C CA . ARG A 1 130 ? 2.686 -10.815 -23.141 1.00 51.19 130 ARG A CA 1
ATOM 1036 C C . ARG A 1 130 ? 4.169 -10.510 -22.929 1.00 51.19 130 ARG A C 1
ATOM 1038 O O . ARG A 1 130 ? 4.662 -9.584 -23.556 1.00 51.19 130 ARG A O 1
ATOM 1045 N N . PHE A 1 131 ? 4.864 -11.280 -22.091 1.00 49.09 131 PHE A N 1
ATOM 1046 C CA . PHE A 1 131 ? 6.309 -11.125 -21.878 1.00 49.09 131 PHE A CA 1
ATOM 1047 C C . PHE A 1 131 ? 7.137 -11.717 -23.022 1.00 49.09 131 PHE A C 1
ATOM 1049 O O . PHE A 1 131 ? 8.138 -11.133 -23.414 1.00 49.09 131 PHE A O 1
ATOM 1056 N N . TRP A 1 132 ? 6.690 -12.833 -23.602 1.00 52.41 132 TRP A N 1
ATOM 1057 C CA . TRP A 1 132 ? 7.352 -13.478 -24.741 1.00 52.41 132 TRP A CA 1
ATOM 1058 C C . TRP A 1 132 ? 6.939 -12.890 -26.104 1.00 52.41 132 TRP A C 1
ATOM 1060 O O . TRP A 1 132 ? 7.435 -13.325 -27.141 1.00 52.41 132 TRP A O 1
ATOM 1070 N N . ALA A 1 133 ? 6.035 -11.903 -26.139 1.00 47.97 133 ALA A N 1
ATOM 1071 C CA . ALA A 1 133 ? 5.645 -11.237 -27.380 1.00 47.97 133 ALA A CA 1
ATOM 1072 C C . ALA A 1 133 ? 6.815 -10.405 -27.928 1.00 47.97 133 ALA A C 1
ATOM 1074 O O . ALA A 1 133 ? 7.159 -9.365 -27.375 1.00 47.97 133 ALA A O 1
ATOM 1075 N N . GLY A 1 134 ? 7.412 -10.865 -29.029 1.00 59.91 134 GLY A N 1
ATOM 1076 C CA . GLY A 1 134 ? 8.550 -10.200 -29.672 1.00 59.91 134 GLY A CA 1
ATOM 1077 C C . GLY A 1 134 ? 9.923 -10.648 -29.166 1.00 59.91 134 GLY A C 1
ATOM 1078 O O . GLY A 1 134 ? 10.928 -10.136 -29.650 1.00 59.91 134 GLY A O 1
ATOM 1079 N N . ILE A 1 135 ? 9.982 -11.613 -28.241 1.00 58.88 135 ILE A N 1
ATOM 1080 C CA . ILE A 1 135 ? 11.229 -12.282 -27.858 1.00 58.88 135 ILE A CA 1
ATOM 1081 C C . ILE A 1 135 ? 11.323 -13.582 -28.655 1.00 58.88 135 ILE A C 1
ATOM 1083 O O . ILE A 1 135 ? 10.506 -14.486 -28.477 1.00 58.88 135 ILE A O 1
ATOM 1087 N N . ASP A 1 136 ? 12.323 -13.680 -29.531 1.00 74.25 136 ASP A N 1
ATOM 1088 C CA . ASP A 1 136 ? 12.682 -14.951 -30.153 1.00 74.25 136 ASP A CA 1
ATOM 1089 C C . ASP A 1 136 ? 13.300 -15.855 -29.078 1.00 74.25 136 ASP A C 1
ATOM 1091 O O . ASP A 1 136 ? 14.385 -15.594 -28.549 1.00 74.25 136 ASP A O 1
ATOM 1095 N N . ALA A 1 137 ? 12.570 -16.911 -28.723 1.00 65.75 137 ALA A N 1
ATOM 1096 C CA . ALA A 1 137 ? 12.985 -17.852 -27.694 1.00 65.75 137 ALA A CA 1
ATOM 1097 C C . ALA A 1 137 ? 14.325 -18.527 -28.032 1.00 65.75 137 ALA A C 1
ATOM 1099 O O . ALA A 1 137 ? 15.105 -18.823 -27.126 1.00 65.75 137 ALA A O 1
ATOM 1100 N N . GLN A 1 138 ? 14.614 -18.741 -29.318 1.00 68.94 138 GLN A N 1
ATOM 1101 C CA . GLN A 1 138 ? 15.861 -19.351 -29.759 1.00 68.94 138 GLN A CA 1
ATOM 1102 C C . GLN A 1 138 ? 17.033 -18.383 -29.601 1.00 68.94 138 GLN A C 1
ATOM 1104 O O . GLN A 1 138 ? 18.105 -18.791 -29.153 1.00 68.94 138 GLN A O 1
ATOM 1109 N N . ASP A 1 139 ? 16.824 -17.104 -29.910 1.00 73.88 139 ASP A N 1
ATOM 1110 C CA . ASP A 1 139 ? 17.841 -16.068 -29.734 1.00 73.88 139 ASP A CA 1
ATOM 1111 C C . ASP A 1 139 ? 18.177 -15.847 -28.251 1.00 73.88 139 ASP A C 1
ATOM 1113 O O . ASP A 1 139 ? 19.347 -15.789 -27.880 1.00 73.88 139 ASP A O 1
ATOM 1117 N N . TYR A 1 140 ? 17.169 -15.835 -27.373 1.00 75.62 140 TYR A N 1
ATOM 1118 C CA . TYR A 1 140 ? 17.386 -15.757 -25.924 1.00 75.62 140 TYR A CA 1
ATOM 1119 C C . TYR A 1 140 ? 18.238 -16.927 -25.401 1.00 75.62 140 TYR A C 1
ATOM 1121 O O . TYR A 1 140 ? 19.231 -16.711 -24.708 1.00 75.62 140 TYR A O 1
ATOM 1129 N N . VAL A 1 141 ? 17.911 -18.164 -25.795 1.00 76.31 141 VAL A N 1
ATOM 1130 C CA . VAL A 1 141 ? 18.684 -19.357 -25.404 1.00 76.31 141 VAL A CA 1
ATOM 1131 C C . VAL A 1 141 ? 20.112 -19.307 -25.948 1.00 76.31 141 VAL A C 1
ATOM 1133 O O . VAL A 1 141 ? 21.048 -19.713 -25.259 1.00 76.31 141 VAL A O 1
ATOM 1136 N N . ASN A 1 142 ? 20.300 -18.805 -27.168 1.00 79.12 142 ASN A N 1
ATOM 1137 C CA . ASN A 1 142 ? 21.625 -18.669 -27.763 1.00 79.12 142 ASN A CA 1
ATOM 1138 C C . ASN A 1 142 ? 22.480 -17.634 -27.016 1.00 79.12 142 ASN A C 1
ATOM 1140 O O . ASN A 1 142 ? 23.662 -17.888 -26.792 1.00 79.12 142 ASN A O 1
ATOM 1144 N N . ARG A 1 143 ? 21.891 -16.514 -26.575 1.00 74.50 143 ARG A N 1
ATOM 1145 C CA . ARG A 1 143 ? 22.582 -15.508 -25.752 1.00 74.50 143 ARG A CA 1
ATOM 1146 C C . ARG A 1 143 ? 22.967 -16.047 -24.378 1.00 74.50 143 ARG A C 1
ATOM 1148 O O . ARG A 1 143 ? 24.101 -15.849 -23.963 1.00 74.50 143 ARG A O 1
ATOM 1155 N N . GLU A 1 144 ? 22.064 -16.759 -23.705 1.00 80.69 144 GLU A N 1
ATOM 1156 C CA . GLU A 1 144 ? 22.357 -17.391 -22.409 1.00 80.69 144 GLU A CA 1
ATOM 1157 C C . GLU A 1 144 ? 23.465 -18.445 -22.542 1.00 80.69 144 GLU A C 1
ATOM 1159 O O . GLU A 1 144 ? 24.409 -18.464 -21.756 1.00 80.69 144 GLU A O 1
ATOM 1164 N N . ARG A 1 145 ? 23.425 -19.273 -23.597 1.00 77.88 145 ARG A N 1
ATOM 1165 C CA . ARG A 1 145 ? 24.510 -20.222 -23.890 1.00 77.88 145 ARG A CA 1
ATOM 1166 C C . ARG A 1 145 ? 25.837 -19.525 -24.156 1.00 77.88 145 ARG A C 1
ATOM 1168 O O . ARG A 1 145 ? 26.856 -20.008 -23.680 1.00 77.88 145 ARG A O 1
ATOM 1175 N N . ALA A 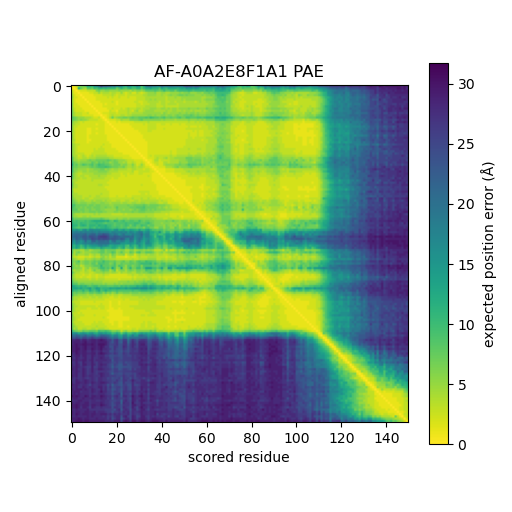1 146 ? 25.833 -18.421 -24.901 1.00 75.50 146 ALA A N 1
ATOM 1176 C CA . ALA A 1 146 ? 27.041 -17.647 -25.161 1.00 75.50 146 ALA A CA 1
ATOM 1177 C C . ALA A 1 146 ? 27.595 -17.019 -23.872 1.00 75.50 146 ALA A C 1
ATOM 1179 O O . ALA A 1 146 ? 28.792 -17.102 -23.632 1.00 75.50 146 ALA A O 1
ATOM 1180 N N . ALA A 1 147 ? 26.727 -16.486 -23.005 1.00 68.50 147 ALA A N 1
ATOM 1181 C CA . ALA A 1 147 ? 27.109 -15.905 -21.718 1.00 68.50 147 ALA A CA 1
ATOM 1182 C C . ALA A 1 147 ? 27.707 -16.929 -20.737 1.00 68.50 147 ALA A C 1
ATOM 1184 O O . ALA A 1 147 ? 28.423 -16.550 -19.814 1.00 68.50 147 ALA A O 1
ATOM 1185 N N . TRP A 1 148 ? 27.412 -18.220 -20.912 1.00 72.44 148 TRP A N 1
ATOM 1186 C CA . TRP A 1 148 ? 27.970 -19.301 -20.092 1.00 72.44 148 TRP A CA 1
ATOM 1187 C C . TRP A 1 148 ? 29.168 -19.999 -20.748 1.00 72.44 148 TRP A C 1
ATOM 1189 O O . TRP A 1 148 ? 29.849 -20.783 -20.090 1.00 72.44 148 TRP A O 1
ATOM 1199 N N . ALA A 1 149 ? 29.418 -19.744 -22.035 1.00 64.50 149 ALA A N 1
ATOM 1200 C CA . ALA A 1 149 ? 30.471 -20.397 -22.808 1.00 64.50 149 ALA A CA 1
ATOM 1201 C C . ALA A 1 149 ? 31.818 -19.647 -22.813 1.00 64.50 149 ALA A C 1
ATOM 1203 O O . ALA A 1 149 ? 32.771 -20.175 -23.388 1.00 64.50 149 ALA A O 1
ATOM 1204 N N . GLY A 1 150 ? 31.931 -18.487 -22.152 1.00 52.06 150 GLY A N 1
ATOM 1205 C CA . GLY A 1 150 ? 33.203 -17.770 -21.970 1.00 52.06 150 GLY A CA 1
ATOM 1206 C C . GLY A 1 150 ? 33.089 -16.265 -22.118 1.00 52.06 150 GLY A C 1
ATOM 1207 O O . GLY A 1 150 ? 32.733 -15.818 -23.229 1.00 52.06 150 GLY A O 1
#

Nearest PDB structures (foldseek):
  8ylf-assembly1_A  TM=3.207E-01  e=5.591E-02  Burkholderia thailandensis
  8bif-assembly2_D-2  TM=5.584E-01  e=9.076E-01  Photorhabdus laumondii subsp. laumondii TTO1
  2a5y-assembly1_C  TM=3.916E-01  e=3.312E-01  Caenorhabditis elegans
  8bif-assembly2_C  TM=5.720E-01  e=3.997E+00  Photorhabdus laumondii subsp. laumondii TTO1
  8bie-assembly1_B  TM=5.226E-01  e=4.775E+00  Photorhabdus laumondii subsp. laumondii TTO1

Secondary structure (DSSP, 8-state):
--HHHHHHHHHHHHH--HHHHHHHHHHHHHHHH-TTSHHHHHHHHHHHHHHHH-TT--EEHHHHHHHHS-GGGGGGGSTTTT-S-EEEETTTTEEEE-GGGHHHHHHTS--SSS---HHHHHHHHHHHHHHSTT--HHHHHHHHHHHH--

Radius of gyration: 18.23 Å; Cα contacts (8 Å, |Δi|>4): 154; chains: 1; bounding box: 45×40×48 Å

Mean predicted aligned error: 12.85 Å

Foldseek 3Di:
DPPQLVVLQVVCVPVVDLLSSLVSLLVVCCVVQNCPGLQVVLLLVQLVVCVVVDQVDWAAVVVSCVPRHDPCNCQLCPVVRNHVQWDFDPPPGTIGGPPSNNVSSNVVHPDPPDDDPVVVVVVVVPVVCVVCPVPDPVVVVVVVVVVVVD

Sequence (150 aa):
MIKYARDFWNTYSKDGDAYKLVHSVHEELVRRCGEDGLNAKAIELFVRLARGRGQKTYIDMVEVKQSKGTTGGLYPWLKEWGADVLERQAVPKAYRIKDEFYDAMLSLFPSDANGVTTQGIMRLKGLGKRFWAGIDAQDYVNRERAAWAG

Solvent-accessible surface area (backbone atoms only — not comparable to full-atom values): 8565 Å² total; per-residue (Å²): 128,49,63,66,27,44,56,39,42,61,49,26,78,73,72,70,42,43,50,60,35,47,50,54,45,49,52,56,46,32,76,74,53,39,71,88,20,69,34,49,50,42,42,51,51,50,42,53,52,38,62,79,64,34,73,87,41,68,42,50,48,65,63,59,25,74,75,76,76,51,74,68,25,52,36,59,35,32,64,95,42,13,25,81,44,48,44,76,44,83,82,69,62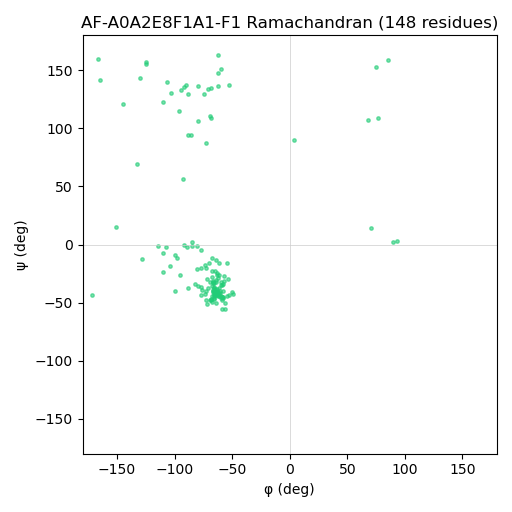,19,40,25,55,33,79,84,34,39,71,32,53,44,63,76,60,72,75,89,80,71,74,80,52,82,70,49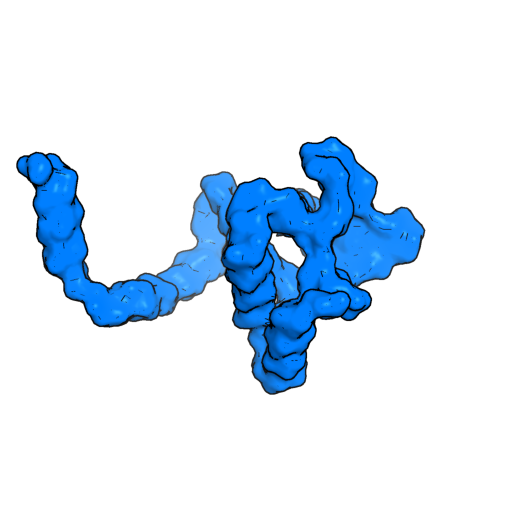,60,66,58,48,74,58,49,56,63,62,70,49,59,90,53,58,67,66,58,53,53,49,50,54,51,48,73,72,70,112